Protein AF-A0A346MVJ7-F1 (afdb_monomer)

Nearest PDB structures (foldseek):
  8hme-assembly1_D  TM=7.749E-01  e=6.129E+00  Tetrahymena thermophila
  5n61-assembly1_P  TM=5.598E-01  e=2.592E+00  Saccharomyces cerevisiae S288C
  2it9-assembly1_A  TM=3.978E-01  e=1.638E+00  Prochlorococcus marinus str. NATL2A
  5n5y-assembly1_P  TM=5.847E-01  e=9.158E+00  Saccharomyces cerevisiae

pLDDT: mean 86.65, std 9.2, range [50.06, 95.0]

Solvent-accessible surface area (backbone atoms only — not comparable to full-atom values): 3824 Å² total; per-residue (Å²): 135,70,56,70,36,42,34,30,37,54,82,62,93,66,31,41,31,38,35,39,38,57,96,80,32,23,34,26,26,44,35,48,70,49,97,88,54,74,47,73,47,79,77,50,72,23,81,40,67,66,54,28,51,48,51,48,35,68,71,66,75,38,54,79,72,45,76,88

Secondary structure (DSSP, 8-state):
--EEEEEEESSSSS-EEEEEEETTEEEEEEEEE-SS-EEEEEEEEESSHHHHHHHHHHHH-S-EEEE-

Mean predicted aligned error: 4.75 Å

Radius of gyration: 11.35 Å; Cα contacts (8 Å, |Δi|>4): 140; chains: 1; bounding box: 29×24×22 Å

Sequence (68 aa):
MSKDRRVVVTGGGKNLYRISEYGGWFHAYKVDVGLISNSSNSIGKARSLEDAIVLIKSHSGEEIQEIS

Foldseek 3Di:
DKDKKWWAFPDDDQRIKIWIDDPQKTWIWGWRDDPVDIDTHTQDIDNDPVVSVVSSCVVVVTGIDDMD

Structure (mmCIF, N/CA/C/O backbone):
data_AF-A0A346MVJ7-F1
#
_entry.id   AF-A0A346MVJ7-F1
#
loop_
_atom_site.group_PDB
_atom_site.id
_atom_site.type_symbol
_atom_site.label_atom_id
_atom_site.label_alt_id
_atom_site.label_comp_id
_atom_site.label_asym_id
_atom_site.label_entity_id
_atom_site.label_seq_id
_atom_site.pdbx_PDB_ins_code
_atom_site.Cartn_x
_atom_site.Cartn_y
_atom_site.Cartn_z
_atom_site.occupancy
_atom_site.B_iso_or_equiv
_atom_site.auth_seq_id
_atom_site.auth_comp_id
_atom_site.auth_asym_id
_atom_site.auth_atom_id
_atom_site.pdbx_PDB_model_num
ATOM 1 N N . MET A 1 1 ? 17.268 -6.236 -7.791 1.00 50.06 1 MET A N 1
ATOM 2 C CA . MET A 1 1 ? 16.213 -6.932 -7.022 1.00 50.06 1 MET A CA 1
ATOM 3 C C . MET A 1 1 ? 15.253 -5.872 -6.515 1.00 50.06 1 MET A C 1
ATOM 5 O O . MET A 1 1 ? 15.705 -4.993 -5.793 1.00 50.06 1 MET A O 1
ATOM 9 N N . SER A 1 2 ? 13.990 -5.895 -6.939 1.00 59.41 2 SER A N 1
ATOM 10 C CA . SER A 1 2 ? 12.950 -5.042 -6.350 1.00 59.41 2 SER A CA 1
ATOM 11 C C . SER A 1 2 ? 12.549 -5.628 -5.003 1.00 59.41 2 SER A C 1
ATOM 13 O O . SER A 1 2 ? 12.349 -6.837 -4.899 1.00 59.41 2 SER A O 1
ATOM 15 N N . LYS A 1 3 ? 12.495 -4.794 -3.963 1.00 78.56 3 LYS A N 1
ATOM 16 C CA . LYS A 1 3 ? 11.969 -5.204 -2.662 1.00 78.56 3 LYS A CA 1
ATOM 17 C C . LYS A 1 3 ? 10.473 -4.961 -2.677 1.00 78.56 3 LYS A C 1
ATOM 19 O O . LYS A 1 3 ? 10.027 -3.816 -2.721 1.00 78.56 3 LYS A O 1
ATOM 24 N N . ASP A 1 4 ? 9.724 -6.050 -2.686 1.00 85.38 4 ASP A N 1
ATOM 25 C CA . ASP A 1 4 ? 8.285 -6.027 -2.504 1.00 85.38 4 ASP A CA 1
ATOM 26 C C . ASP A 1 4 ? 7.969 -6.242 -1.029 1.00 85.38 4 ASP A C 1
ATOM 28 O O . ASP A 1 4 ? 8.522 -7.139 -0.398 1.00 85.38 4 ASP A O 1
ATOM 32 N N . ARG A 1 5 ? 7.087 -5.407 -0.490 1.00 88.88 5 ARG A N 1
ATOM 33 C CA . ARG A 1 5 ? 6.527 -5.546 0.851 1.00 88.88 5 ARG A CA 1
ATOM 34 C C . ARG A 1 5 ? 5.023 -5.634 0.731 1.00 88.88 5 ARG A C 1
ATOM 36 O O . ARG A 1 5 ? 4.397 -4.852 0.012 1.00 88.88 5 ARG A O 1
ATOM 43 N N . ARG A 1 6 ? 4.437 -6.575 1.444 1.00 89.62 6 ARG A N 1
ATOM 44 C CA . ARG A 1 6 ? 2.996 -6.723 1.559 1.00 89.62 6 ARG A CA 1
ATOM 45 C C . ARG A 1 6 ? 2.539 -5.998 2.818 1.00 89.62 6 ARG A C 1
ATOM 47 O O . ARG A 1 6 ? 3.167 -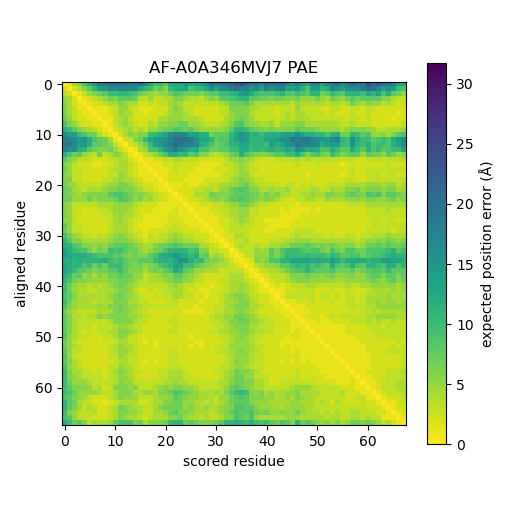6.102 3.864 1.00 89.62 6 ARG A O 1
ATOM 54 N N . VAL A 1 7 ? 1.447 -5.255 2.697 1.00 88.56 7 VAL A N 1
ATOM 55 C CA . VAL A 1 7 ? 0.843 -4.493 3.791 1.00 88.56 7 VAL A CA 1
ATOM 56 C C . VAL A 1 7 ? -0.616 -4.913 3.905 1.00 88.56 7 VAL A C 1
ATOM 58 O O . VAL A 1 7 ? -1.346 -4.895 2.917 1.00 88.56 7 VAL A O 1
ATOM 61 N N . VAL A 1 8 ? -1.040 -5.316 5.095 1.00 88.56 8 VAL A N 1
ATOM 62 C CA . VAL A 1 8 ? -2.421 -5.701 5.395 1.00 88.56 8 VAL A CA 1
ATOM 63 C C . VAL A 1 8 ? -3.000 -4.670 6.352 1.00 88.56 8 VAL A C 1
ATOM 65 O O . VAL A 1 8 ? -2.377 -4.357 7.365 1.00 88.56 8 VAL A O 1
ATOM 68 N N . VAL A 1 9 ? -4.176 -4.140 6.031 1.00 88.25 9 VAL A N 1
ATOM 69 C CA . VAL A 1 9 ? -4.918 -3.212 6.899 1.00 88.25 9 VAL A CA 1
ATOM 70 C C . VAL A 1 9 ? -6.077 -3.917 7.610 1.00 88.25 9 VAL A C 1
ATOM 72 O O . VAL A 1 9 ? -6.413 -5.059 7.291 1.00 88.25 9 VAL A O 1
ATOM 75 N N . THR A 1 10 ? -6.698 -3.272 8.588 1.00 82.81 10 THR A N 1
ATOM 76 C CA . THR A 1 10 ? -7.931 -3.760 9.217 1.00 82.81 10 THR A CA 1
ATOM 77 C C . THR A 1 10 ? -9.103 -3.754 8.220 1.00 82.81 10 THR A C 1
ATOM 79 O O . THR A 1 10 ? -9.079 -3.029 7.230 1.00 82.81 10 THR A O 1
ATOM 82 N N . GLY A 1 11 ? -10.115 -4.614 8.416 1.00 70.12 11 GLY A N 1
ATOM 83 C CA . GLY A 1 11 ? -11.387 -4.528 7.666 1.00 70.12 11 GLY A CA 1
ATOM 84 C C . GLY A 1 1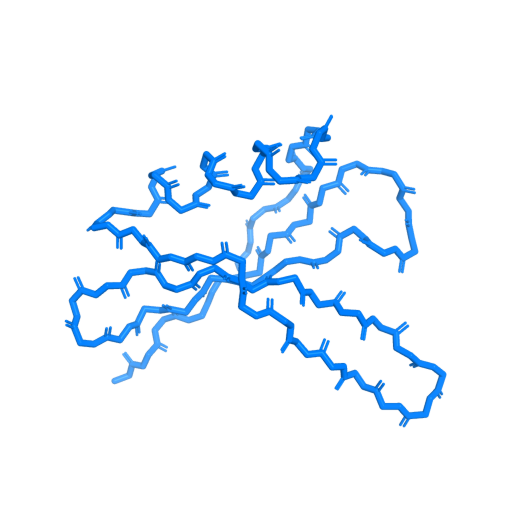1 ? -11.791 -5.710 6.766 1.00 70.12 11 GLY A C 1
ATOM 85 O O . GLY A 1 11 ? -12.904 -5.708 6.250 1.00 70.12 11 GLY A O 1
ATOM 86 N N . GLY A 1 12 ? -10.971 -6.757 6.621 1.00 63.38 12 GLY A N 1
ATOM 87 C CA . GLY A 1 12 ? -11.334 -7.995 5.905 1.00 63.38 12 GLY A CA 1
ATOM 88 C C . GLY A 1 12 ? -11.498 -7.864 4.376 1.00 63.38 12 GLY A C 1
ATOM 89 O O . GLY A 1 12 ? -11.767 -6.793 3.845 1.00 63.38 12 GLY A O 1
ATOM 90 N N . GLY A 1 13 ? -11.317 -8.978 3.649 1.00 62.47 13 GLY A N 1
ATOM 91 C CA . GLY A 1 13 ? -11.635 -9.198 2.221 1.00 62.47 13 GLY A CA 1
ATOM 92 C C . GLY A 1 13 ? -10.897 -8.363 1.153 1.00 62.47 13 GLY A C 1
ATOM 93 O O . GLY A 1 13 ? -10.503 -8.906 0.126 1.00 62.47 13 GLY A O 1
ATOM 94 N N . LYS A 1 14 ? -10.714 -7.054 1.367 1.00 68.50 14 LYS A N 1
ATOM 95 C CA . LYS A 1 14 ? -10.130 -6.068 0.433 1.00 68.50 14 LYS A CA 1
ATOM 96 C C . LYS A 1 14 ? -9.069 -5.190 1.106 1.00 68.50 14 LYS A C 1
ATOM 98 O O . LYS A 1 14 ? -8.890 -4.024 0.760 1.00 68.50 14 LYS A O 1
ATOM 103 N N . ASN A 1 15 ? -8.392 -5.754 2.096 1.00 84.06 15 ASN A N 1
ATOM 104 C CA . ASN A 1 15 ? -7.472 -5.067 2.992 1.00 84.06 15 ASN A CA 1
ATOM 105 C C . ASN A 1 15 ? -5.993 -5.259 2.613 1.00 84.06 15 ASN A C 1
ATOM 107 O O . ASN A 1 15 ? -5.110 -5.079 3.448 1.00 84.06 15 ASN A O 1
ATOM 111 N N . LEU A 1 16 ? -5.715 -5.660 1.371 1.00 89.62 16 LEU A N 1
ATOM 112 C CA . LEU A 1 16 ? -4.372 -5.999 0.922 1.00 89.62 16 LEU A CA 1
ATOM 113 C C . LEU A 1 16 ? -3.758 -4.866 0.097 1.00 89.62 16 LEU A C 1
ATOM 115 O O . LEU A 1 16 ? -4.340 -4.374 -0.868 1.00 89.62 16 LEU A O 1
ATOM 119 N N . TYR A 1 17 ? -2.537 -4.499 0.457 1.00 92.69 17 TYR A N 1
ATOM 120 C CA . TYR A 1 17 ? -1.721 -3.496 -0.204 1.00 92.69 17 TYR A CA 1
ATOM 121 C C . TYR A 1 17 ? -0.326 -4.058 -0.486 1.00 92.69 17 TYR A C 1
ATOM 123 O O . TYR A 1 17 ? 0.152 -4.991 0.164 1.00 92.69 17 TYR A O 1
ATOM 131 N N . ARG A 1 18 ? 0.340 -3.480 -1.482 1.00 92.06 18 ARG A N 1
ATOM 132 C CA . ARG A 1 18 ? 1.708 -3.820 -1.873 1.00 92.06 18 ARG A CA 1
ATOM 133 C C . ARG A 1 18 ? 2.529 -2.549 -1.992 1.00 92.06 18 ARG A C 1
ATOM 135 O O . ARG A 1 18 ? 2.078 -1.581 -2.594 1.00 92.06 18 ARG A O 1
ATOM 142 N N . ILE A 1 19 ? 3.745 -2.578 -1.468 1.00 93.94 19 ILE A N 1
ATOM 143 C CA . ILE A 1 19 ? 4.770 -1.571 -1.717 1.00 93.94 19 ILE A CA 1
ATOM 144 C C . ILE A 1 19 ? 5.867 -2.227 -2.549 1.00 93.94 19 ILE A C 1
ATOM 146 O O . ILE A 1 19 ? 6.410 -3.250 -2.143 1.00 93.94 19 ILE A O 1
ATOM 150 N N . SER A 1 20 ? 6.210 -1.637 -3.687 1.00 93.00 20 SER A N 1
ATOM 151 C CA . SER A 1 20 ? 7.325 -2.077 -4.526 1.00 93.00 20 SER A CA 1
ATOM 152 C C . SER A 1 20 ? 8.382 -0.991 -4.590 1.00 93.00 20 SER A C 1
ATOM 154 O O . SER A 1 20 ? 8.089 0.152 -4.939 1.00 93.00 20 SER A O 1
ATOM 156 N N . GLU A 1 21 ? 9.623 -1.348 -4.287 1.00 92.94 21 GLU A N 1
ATOM 157 C CA . GLU A 1 21 ? 10.762 -0.446 -4.418 1.00 92.94 21 GLU A CA 1
ATOM 158 C C . GLU A 1 21 ? 11.452 -0.646 -5.774 1.00 92.94 21 GLU A C 1
ATOM 160 O O . GLU A 1 21 ? 11.987 -1.723 -6.069 1.00 92.94 21 GLU A O 1
ATOM 165 N N . TYR A 1 22 ? 11.453 0.393 -6.612 1.00 88.31 22 TYR A N 1
ATOM 166 C CA . TYR A 1 22 ? 12.233 0.419 -7.849 1.00 88.31 22 TYR A CA 1
ATOM 167 C C . TYR A 1 22 ? 12.577 1.853 -8.267 1.00 88.31 22 TYR A C 1
ATOM 169 O O . TYR A 1 22 ? 11.832 2.795 -8.011 1.00 88.31 22 TYR A O 1
ATOM 177 N N . GLY A 1 23 ? 13.748 2.040 -8.887 1.00 85.94 23 GLY A N 1
ATOM 178 C CA . GLY A 1 23 ? 14.186 3.355 -9.376 1.00 85.94 23 GLY A CA 1
ATOM 179 C C . GLY A 1 23 ? 14.349 4.434 -8.293 1.00 85.94 23 GLY A C 1
ATOM 180 O O . GLY A 1 23 ? 14.259 5.618 -8.609 1.00 85.94 23 GLY A O 1
ATOM 181 N N . GLY A 1 24 ? 14.551 4.049 -7.026 1.00 89.56 24 GLY A N 1
ATOM 182 C CA . GLY A 1 24 ? 14.663 4.982 -5.894 1.00 89.56 24 GLY A CA 1
ATOM 183 C C . GLY A 1 24 ? 13.326 5.547 -5.398 1.00 89.56 24 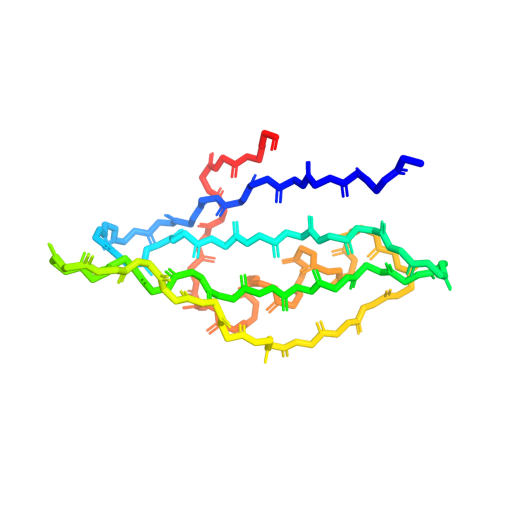GLY A C 1
ATOM 184 O O . GLY A 1 24 ? 13.303 6.607 -4.771 1.00 89.56 24 GLY A O 1
ATOM 185 N N . TRP A 1 25 ? 12.218 4.871 -5.708 1.00 93.94 25 TRP A N 1
ATOM 186 C CA . TRP A 1 25 ? 10.875 5.218 -5.253 1.00 93.94 25 TRP A CA 1
ATOM 187 C C . TRP A 1 25 ? 10.178 4.002 -4.646 1.00 93.94 25 TRP A C 1
ATOM 189 O O . TRP A 1 25 ? 10.368 2.871 -5.096 1.00 93.94 25 TRP A O 1
ATOM 199 N N . PHE A 1 26 ? 9.324 4.262 -3.659 1.00 94.38 26 PHE A N 1
ATOM 200 C CA . PHE A 1 26 ? 8.422 3.286 -3.059 1.00 94.38 26 PHE A CA 1
ATOM 201 C C . PHE A 1 26 ? 7.038 3.464 -3.666 1.00 94.38 26 PHE A C 1
ATOM 203 O O . PHE A 1 26 ? 6.354 4.447 -3.393 1.00 94.38 26 PHE A O 1
ATOM 210 N N . HIS A 1 27 ? 6.634 2.533 -4.518 1.00 94.31 27 HIS A N 1
ATOM 211 C CA . HIS A 1 27 ? 5.346 2.553 -5.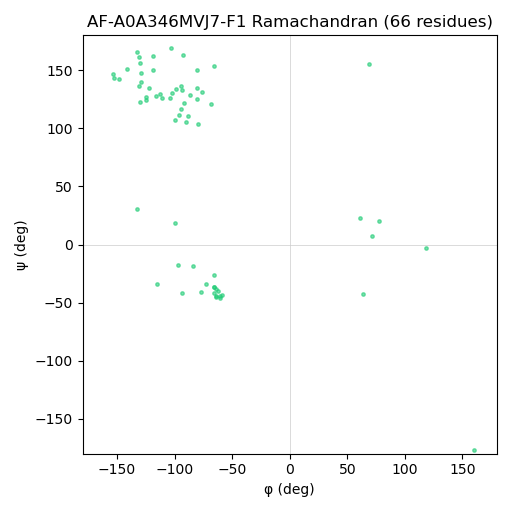193 1.00 94.31 27 HIS A CA 1
ATOM 212 C C . HIS A 1 27 ? 4.324 1.782 -4.371 1.00 94.31 27 HIS A C 1
ATOM 214 O O . HIS A 1 27 ? 4.528 0.602 -4.105 1.00 94.31 27 HIS A O 1
ATOM 220 N N . ALA A 1 28 ? 3.238 2.435 -3.976 1.00 94.69 28 ALA A N 1
ATOM 221 C CA . ALA A 1 28 ? 2.163 1.821 -3.217 1.00 94.69 28 ALA A CA 1
ATOM 222 C C . ALA A 1 28 ? 1.006 1.439 -4.149 1.00 94.69 28 ALA A C 1
ATOM 224 O O . ALA A 1 28 ? 0.548 2.236 -4.974 1.00 94.69 28 ALA A O 1
ATOM 225 N N . TYR A 1 29 ? 0.505 0.221 -3.980 1.00 93.25 29 TYR A N 1
ATOM 226 C CA . TYR A 1 29 ? -0.583 -0.357 -4.753 1.00 93.25 29 TYR A CA 1
ATOM 227 C C . TYR A 1 29 ? -1.642 -0.933 -3.817 1.00 93.25 29 TYR A C 1
ATOM 229 O O . TYR A 1 29 ? -1.313 -1.595 -2.832 1.00 93.25 29 TYR A O 1
ATOM 237 N N . LYS A 1 30 ? -2.914 -0.738 -4.157 1.00 91.25 30 LYS A N 1
ATOM 238 C CA . LYS A 1 30 ? -4.033 -1.474 -3.572 1.00 91.25 30 LYS A CA 1
ATOM 239 C C . LYS A 1 30 ? -4.230 -2.764 -4.355 1.00 91.25 30 LYS A C 1
ATOM 241 O O . LYS A 1 30 ? -4.313 -2.721 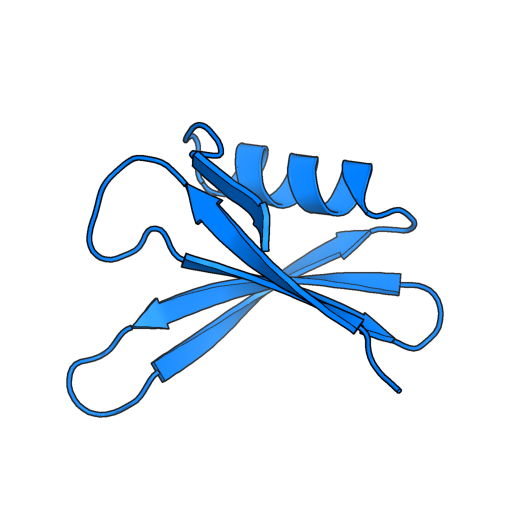-5.580 1.00 91.25 30 LYS A O 1
ATOM 246 N N . VAL A 1 31 ? -4.282 -3.896 -3.661 1.00 89.81 31 VAL A N 1
ATOM 247 C CA . VAL A 1 31 ? -4.525 -5.203 -4.272 1.00 89.81 31 VAL A CA 1
ATOM 248 C C . VAL A 1 31 ? -6.006 -5.527 -4.141 1.00 89.81 31 VAL A C 1
ATOM 250 O O . VAL A 1 31 ? -6.515 -5.776 -3.050 1.00 89.81 31 VAL A O 1
ATOM 253 N N . ASP A 1 32 ? -6.695 -5.537 -5.273 1.00 85.69 32 ASP A N 1
ATOM 254 C CA . ASP A 1 32 ? -8.066 -6.007 -5.380 1.00 85.69 32 ASP A CA 1
ATOM 255 C C . ASP A 1 32 ? -8.037 -7.506 -5.702 1.00 85.69 32 ASP A C 1
ATOM 257 O O . ASP A 1 32 ? -7.702 -7.928 -6.815 1.00 85.69 32 ASP A O 1
ATOM 261 N N . VAL A 1 33 ? -8.349 -8.313 -4.686 1.00 80.69 33 VAL A N 1
ATOM 262 C CA . VAL A 1 33 ? -8.434 -9.773 -4.788 1.00 80.69 33 VAL A CA 1
ATOM 263 C C . VAL A 1 33 ? -9.783 -10.129 -5.411 1.00 80.69 33 VAL A C 1
ATOM 265 O O . VAL A 1 33 ? -10.830 -10.026 -4.771 1.00 80.69 33 VAL A O 1
ATOM 268 N N . GLY A 1 34 ? -9.761 -10.490 -6.692 1.00 77.31 34 GLY A N 1
ATOM 269 C CA . GLY A 1 34 ? -10.928 -10.958 -7.431 1.00 77.31 34 GLY A CA 1
ATOM 270 C C . GLY A 1 34 ? -11.054 -12.481 -7.405 1.00 77.31 34 GLY A C 1
ATOM 271 O O . GLY A 1 34 ? -10.093 -13.199 -7.151 1.00 77.31 34 GLY A O 1
ATOM 272 N N . LEU A 1 35 ? -12.246 -12.982 -7.736 1.00 71.94 35 LEU A N 1
ATOM 273 C CA . LEU A 1 35 ? -12.552 -14.421 -7.796 1.00 71.94 35 LEU A CA 1
ATOM 274 C C . LEU A 1 3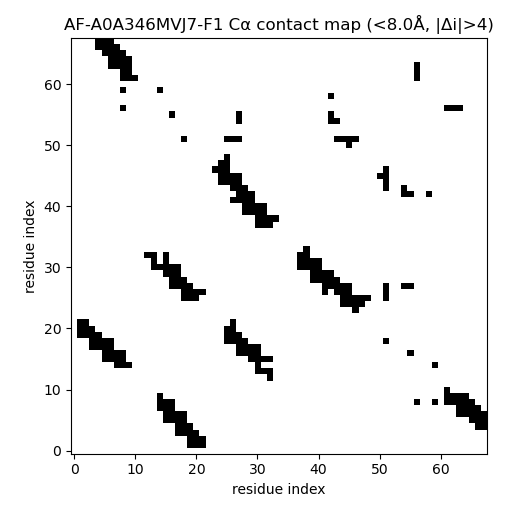5 ? -11.775 -15.171 -8.896 1.00 71.94 35 LEU A C 1
ATOM 276 O O . LEU A 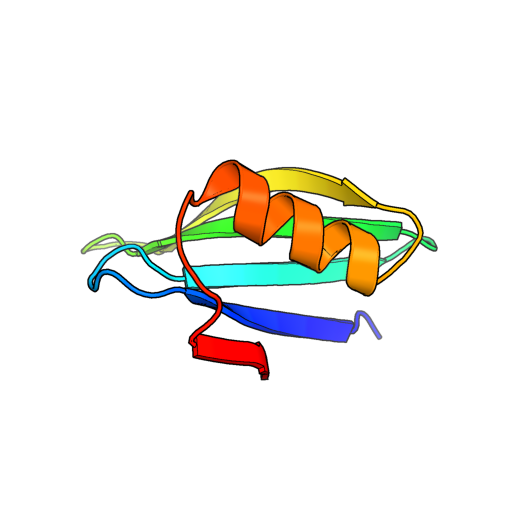1 35 ? -11.555 -16.370 -8.778 1.00 71.94 35 LEU A O 1
ATOM 280 N N . ILE A 1 36 ? -11.380 -14.470 -9.965 1.00 77.19 36 ILE A N 1
ATOM 281 C CA . ILE A 1 36 ? -10.743 -15.057 -11.160 1.00 77.19 36 ILE A CA 1
ATOM 282 C C . ILE A 1 36 ? -9.300 -14.559 -11.333 1.00 77.19 36 ILE A C 1
ATOM 284 O O . ILE A 1 36 ? -8.433 -15.301 -11.786 1.00 77.19 36 ILE A O 1
ATOM 288 N N . SER A 1 37 ? -9.016 -13.311 -10.958 1.00 76.62 37 SER A N 1
ATOM 289 C CA . SER A 1 37 ? -7.680 -12.724 -11.051 1.00 76.62 37 SER A CA 1
ATOM 290 C C . SER A 1 37 ? -7.491 -11.632 -10.007 1.00 76.62 37 SER A C 1
ATOM 292 O O . SER A 1 37 ? -8.406 -10.845 -9.755 1.00 76.62 37 SER A O 1
ATOM 294 N N . ASN A 1 38 ? -6.282 -11.539 -9.461 1.00 81.31 38 ASN A N 1
ATOM 295 C CA . ASN A 1 38 ? -5.873 -10.414 -8.627 1.00 81.31 38 ASN A CA 1
ATOM 296 C C . ASN A 1 38 ? -5.485 -9.236 -9.522 1.00 81.31 38 ASN A C 1
ATOM 298 O O . ASN A 1 38 ? -4.733 -9.408 -10.482 1.00 81.31 38 ASN A O 1
ATOM 302 N N . SER A 1 39 ? -5.959 -8.042 -9.186 1.00 85.44 39 SER A N 1
ATOM 303 C CA . SER A 1 39 ? -5.538 -6.795 -9.829 1.00 85.44 39 SER A CA 1
ATOM 304 C C . SER A 1 39 ? -4.894 -5.865 -8.810 1.00 85.44 39 SER A C 1
ATOM 306 O O . SER A 1 39 ? -5.228 -5.909 -7.628 1.00 85.44 39 SER A O 1
ATOM 308 N N . SER A 1 40 ? -3.957 -5.030 -9.251 1.00 88.19 40 SER A N 1
ATOM 309 C CA . SER A 1 40 ? -3.308 -4.040 -8.393 1.00 88.19 40 SER A CA 1
ATOM 310 C C . SER A 1 40 ? -3.442 -2.646 -8.986 1.00 88.19 40 SER A C 1
ATOM 312 O O . SER A 1 40 ? -2.997 -2.412 -10.109 1.00 88.19 40 SER A O 1
ATOM 314 N N . ASN A 1 41 ? -4.001 -1.721 -8.214 1.00 90.19 41 ASN A N 1
ATOM 315 C CA . ASN A 1 41 ? -4.185 -0.327 -8.592 1.00 90.19 41 ASN A CA 1
ATOM 316 C C . ASN A 1 41 ? -3.140 0.542 -7.889 1.00 90.19 41 ASN A C 1
ATOM 318 O O . ASN A 1 41 ? -3.006 0.485 -6.670 1.00 90.19 41 ASN A O 1
ATOM 322 N N . SER A 1 42 ? -2.384 1.343 -8.643 1.00 91.81 42 SER A N 1
ATOM 323 C CA . SER A 1 42 ? -1.400 2.268 -8.066 1.00 91.81 42 SER A CA 1
ATOM 324 C C . SER A 1 42 ? -2.120 3.382 -7.312 1.00 91.81 42 SER A C 1
ATOM 326 O O . SER A 1 42 ? -2.873 4.138 -7.919 1.00 91.81 42 SER A O 1
ATOM 328 N N . ILE A 1 43 ? -1.848 3.514 -6.016 1.00 92.31 43 ILE A N 1
ATOM 329 C CA . ILE A 1 43 ? -2.422 4.578 -5.177 1.00 92.31 43 ILE A CA 1
ATOM 330 C C . ILE A 1 43 ? -1.471 5.768 -5.018 1.00 92.31 43 ILE A C 1
ATOM 332 O O . ILE A 1 43 ? -1.894 6.857 -4.646 1.00 92.31 43 ILE A O 1
ATOM 336 N N . GLY A 1 44 ? -0.184 5.578 -5.316 1.00 93.69 44 GLY A N 1
ATOM 337 C CA . GLY A 1 44 ? 0.809 6.640 -5.253 1.00 93.69 44 GLY A CA 1
ATOM 338 C C . GLY A 1 44 ? 2.230 6.107 -5.160 1.00 93.69 44 GLY A C 1
ATOM 339 O O . GLY A 1 44 ? 2.476 4.902 -5.204 1.00 93.69 44 GLY A O 1
ATOM 340 N N . LYS A 1 45 ? 3.183 7.025 -5.027 1.00 94.62 45 LYS A N 1
ATOM 341 C CA . LYS A 1 45 ? 4.581 6.695 -4.761 1.00 94.62 45 LYS A CA 1
ATOM 342 C C . LYS A 1 45 ? 5.185 7.696 -3.794 1.00 94.62 45 LYS A C 1
ATOM 344 O O . LYS A 1 45 ? 4.803 8.864 -3.800 1.00 94.62 45 LYS A O 1
ATOM 349 N N . ALA A 1 46 ? 6.158 7.244 -3.023 1.00 95.00 46 ALA A N 1
ATOM 350 C CA . ALA A 1 46 ? 6.868 8.064 -2.064 1.00 95.00 46 ALA A CA 1
ATOM 351 C C . ALA A 1 46 ? 8.385 7.880 -2.156 1.00 95.00 46 ALA A C 1
ATOM 353 O O . ALA A 1 46 ? 8.887 6.959 -2.806 1.00 95.00 46 ALA A O 1
ATOM 354 N N . ARG A 1 47 ? 9.119 8.798 -1.521 1.00 93.31 47 ARG A N 1
ATOM 355 C CA . ARG A 1 47 ? 10.588 8.768 -1.452 1.00 93.31 47 ARG A CA 1
ATOM 356 C C . ARG A 1 47 ? 11.112 7.877 -0.330 1.00 93.31 47 ARG A C 1
ATOM 358 O O . ARG A 1 47 ? 12.267 7.471 -0.390 1.00 93.31 47 ARG A O 1
ATOM 365 N N . SER A 1 48 ? 10.272 7.549 0.647 1.00 93.56 48 SER A N 1
ATOM 366 C CA . SER A 1 48 ? 10.606 6.674 1.764 1.00 93.56 48 SER A CA 1
ATOM 367 C C . SER A 1 48 ? 9.540 5.595 1.963 1.00 93.56 48 SER A C 1
ATOM 369 O O . SER A 1 48 ? 8.407 5.709 1.484 1.00 93.56 48 SER A O 1
ATOM 371 N N . LEU A 1 49 ? 9.918 4.531 2.671 1.00 90.38 49 LEU A N 1
ATOM 372 C CA . LEU A 1 49 ? 8.996 3.463 3.042 1.00 90.38 49 LEU A CA 1
ATOM 373 C C . LEU A 1 49 ? 7.920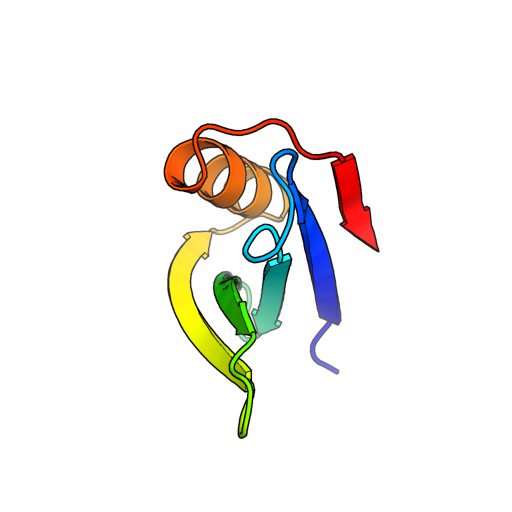 3.957 4.018 1.00 90.38 49 LEU A C 1
ATOM 375 O O . LEU A 1 49 ? 6.758 3.596 3.861 1.00 90.38 49 LEU A O 1
ATOM 379 N N . GLU A 1 50 ? 8.296 4.780 4.999 1.00 92.00 50 GLU A N 1
ATOM 380 C CA . GLU A 1 50 ? 7.360 5.364 5.967 1.00 92.00 50 GLU A CA 1
ATOM 381 C C . GLU A 1 50 ? 6.303 6.224 5.277 1.00 92.00 50 GLU A C 1
ATOM 383 O O . GLU A 1 50 ? 5.115 6.053 5.534 1.00 92.00 50 GLU A O 1
ATOM 388 N N . ASP A 1 51 ? 6.696 7.060 4.316 1.00 94.19 51 ASP A N 1
ATOM 389 C CA . ASP A 1 51 ? 5.739 7.861 3.550 1.00 94.19 51 ASP A CA 1
ATOM 390 C C . ASP A 1 51 ? 4.797 6.979 2.714 1.00 94.19 51 ASP A C 1
ATOM 392 O O . ASP A 1 51 ? 3.604 7.258 2.606 1.00 94.19 51 ASP A O 1
ATOM 396 N N . ALA A 1 52 ? 5.302 5.884 2.132 1.00 93.88 52 ALA A N 1
ATOM 397 C CA . ALA A 1 52 ? 4.467 4.932 1.397 1.00 93.88 52 ALA A CA 1
ATOM 398 C C . ALA A 1 52 ? 3.467 4.211 2.318 1.00 93.88 52 ALA A C 1
ATOM 400 O O . ALA A 1 52 ? 2.320 3.977 1.935 1.00 93.88 52 ALA A O 1
ATOM 401 N N . ILE A 1 53 ? 3.880 3.901 3.547 1.00 92.12 53 ILE A N 1
ATOM 402 C CA . ILE A 1 53 ? 3.022 3.361 4.604 1.00 92.12 53 ILE A CA 1
ATOM 403 C C . ILE A 1 53 ? 1.936 4.377 4.996 1.00 92.12 53 ILE A C 1
ATOM 405 O O . ILE A 1 53 ? 0.761 4.018 5.091 1.00 92.12 53 ILE A O 1
ATOM 409 N N . VAL A 1 54 ? 2.297 5.654 5.154 1.00 93.12 54 VAL A N 1
ATOM 410 C CA . VAL A 1 54 ? 1.347 6.743 5.432 1.00 93.12 54 VAL A CA 1
ATOM 411 C C . VAL A 1 54 ? 0.353 6.918 4.283 1.00 93.12 54 VAL A C 1
ATOM 413 O O . VAL A 1 54 ? -0.838 7.080 4.543 1.00 93.12 54 VAL A O 1
ATOM 416 N N . LEU A 1 55 ? 0.792 6.808 3.024 1.00 93.12 55 LEU A N 1
ATOM 417 C CA . LEU A 1 55 ? -0.105 6.813 1.861 1.00 93.12 55 LEU A CA 1
ATOM 418 C C . LEU A 1 55 ? -1.131 5.676 1.934 1.00 93.12 55 LEU A C 1
ATOM 420 O O . LEU A 1 55 ? -2.312 5.908 1.685 1.00 93.12 55 LEU A O 1
ATOM 424 N N . ILE A 1 56 ? -0.710 4.464 2.309 1.00 92.00 56 ILE A N 1
ATOM 425 C CA . ILE A 1 56 ? -1.625 3.326 2.484 1.00 92.00 56 ILE A CA 1
ATOM 426 C C . ILE A 1 56 ? -2.614 3.594 3.619 1.00 92.00 56 ILE A C 1
ATOM 428 O O . ILE A 1 56 ? -3.811 3.377 3.433 1.00 92.00 56 ILE A O 1
ATOM 432 N N . LYS A 1 57 ? -2.154 4.105 4.767 1.00 91.12 57 LYS A N 1
ATOM 433 C CA . LYS A 1 57 ? -3.028 4.450 5.899 1.00 91.12 57 LYS A CA 1
ATOM 434 C C . LYS A 1 57 ? -4.050 5.524 5.506 1.00 91.12 57 LYS A C 1
ATOM 436 O O . LYS A 1 57 ? -5.243 5.357 5.729 1.00 91.12 57 LYS A O 1
ATOM 441 N N . SER A 1 58 ? -3.600 6.583 4.832 1.00 91.50 58 SER A N 1
ATOM 442 C CA . SER A 1 58 ? -4.463 7.673 4.362 1.00 91.50 58 SER A CA 1
ATOM 443 C C . SER A 1 58 ? -5.457 7.228 3.290 1.00 91.50 58 SER A C 1
ATOM 445 O O . SER A 1 58 ? -6.572 7.738 3.258 1.00 91.50 58 SER A O 1
ATOM 447 N N . HIS A 1 59 ? -5.066 6.317 2.395 1.00 91.31 59 HIS A N 1
ATOM 448 C CA . HIS A 1 59 ? -5.946 5.812 1.344 1.00 91.31 59 HIS A CA 1
ATOM 449 C C . HIS A 1 59 ? -6.948 4.784 1.880 1.00 91.31 59 HIS A C 1
ATOM 451 O O . HIS A 1 59 ? -8.084 4.726 1.414 1.00 91.31 59 HIS A O 1
ATOM 457 N N . SER A 1 60 ? -6.516 3.891 2.769 1.00 88.12 60 SER A N 1
ATOM 458 C CA . SER A 1 60 ? -7.391 2.859 3.333 1.00 88.12 60 SER A CA 1
ATOM 459 C C . SER A 1 60 ? -8.392 3.441 4.326 1.00 88.12 60 SER A C 1
ATOM 461 O O . SER A 1 60 ? -9.517 2.962 4.369 1.00 88.12 60 SER A O 1
ATOM 463 N N . GLY A 1 61 ? -8.000 4.474 5.083 1.00 88.06 61 GLY A N 1
ATOM 464 C CA . GLY A 1 61 ? -8.764 4.950 6.239 1.00 88.06 61 GLY A CA 1
ATOM 465 C C . GLY A 1 61 ? -8.699 3.991 7.433 1.00 88.06 61 GLY A C 1
ATOM 466 O O . GLY A 1 61 ? -9.383 4.210 8.425 1.00 88.06 61 GLY A O 1
ATOM 467 N N . GLU A 1 62 ? -7.869 2.952 7.339 1.00 88.50 62 GLU A N 1
ATOM 468 C CA . GLU A 1 62 ? -7.812 1.813 8.250 1.00 88.50 62 GLU A CA 1
ATOM 469 C C . GLU A 1 62 ? -6.440 1.731 8.930 1.00 88.50 62 GLU A C 1
ATOM 471 O O . GLU A 1 62 ? -5.448 2.315 8.476 1.0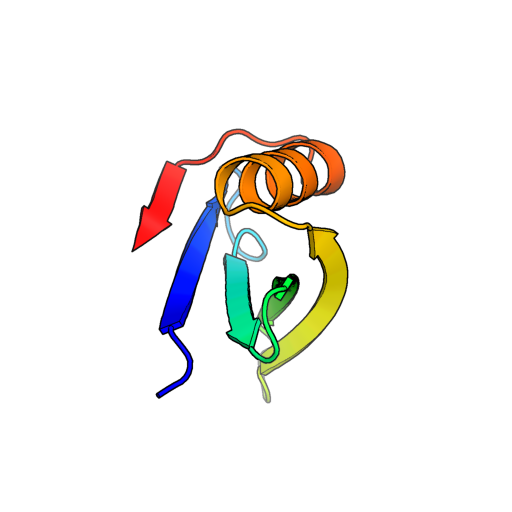0 88.50 62 GLU A O 1
ATOM 476 N N . GLU A 1 63 ? -6.360 0.988 10.032 1.00 88.44 63 GLU A N 1
ATOM 477 C CA . GLU A 1 63 ? -5.085 0.741 10.700 1.00 88.44 63 GLU A CA 1
ATOM 478 C C . GLU A 1 63 ? -4.300 -0.371 10.009 1.00 88.44 63 GLU A C 1
ATOM 480 O O . GLU A 1 63 ? -4.860 -1.296 9.423 1.00 88.44 63 GLU A O 1
ATOM 485 N N . ILE A 1 64 ? -2.971 -0.291 10.076 1.00 89.69 64 ILE A N 1
ATOM 486 C CA . ILE A 1 64 ? -2.110 -1.340 9.534 1.00 89.69 64 ILE A CA 1
ATOM 487 C C . ILE A 1 64 ? -2.036 -2.477 10.540 1.00 89.69 64 ILE A C 1
ATOM 489 O O . ILE A 1 64 ? -1.656 -2.279 11.690 1.00 89.69 64 ILE A O 1
ATOM 493 N N . GLN A 1 65 ? -2.374 -3.669 10.071 1.00 88.69 65 GLN A N 1
ATOM 494 C CA . GLN A 1 65 ? -2.372 -4.892 10.853 1.00 88.69 65 GLN A CA 1
ATOM 495 C C . GLN A 1 65 ? -1.054 -5.655 10.707 1.00 88.69 65 GLN A C 1
ATOM 497 O O . GLN A 1 65 ? -0.526 -6.171 11.688 1.00 88.69 65 GLN A O 1
ATOM 502 N N . GLU A 1 66 ? -0.520 -5.736 9.487 1.00 86.81 66 GLU A N 1
ATOM 503 C CA . GLU A 1 66 ? 0.674 -6.529 9.190 1.00 86.81 66 GLU A CA 1
ATOM 504 C C . GLU A 1 66 ? 1.493 -5.888 8.068 1.00 86.81 66 GLU A C 1
ATOM 506 O O . GLU A 1 66 ? 0.943 -5.363 7.097 1.00 86.81 66 GLU A O 1
ATOM 511 N N . ILE A 1 67 ? 2.819 -5.960 8.193 1.00 87.94 67 ILE A N 1
ATOM 512 C CA . ILE A 1 67 ? 3.770 -5.633 7.130 1.00 87.94 67 ILE A CA 1
ATOM 513 C C . ILE A 1 67 ? 4.758 -6.797 7.033 1.00 87.94 67 ILE A C 1
ATOM 515 O O . ILE A 1 67 ? 5.418 -7.112 8.023 1.00 87.94 67 ILE A O 1
ATOM 519 N N . SER A 1 68 ? 4.872 -7.408 5.852 1.00 83.81 68 SER A N 1
ATOM 520 C CA . SER A 1 68 ? 5.762 -8.547 5.574 1.00 83.81 68 SER A CA 1
ATOM 521 C C . SER A 1 68 ? 6.613 -8.311 4.336 1.00 83.81 68 SER A C 1
ATOM 523 O O . SER A 1 68 ? 6.014 -7.912 3.306 1.00 83.81 68 SER A O 1
#